Protein AF-A0A1M5MTB7-F1 (afdb_monomer_lite)

Foldseek 3Di:
DDDDDDDDPPPPDPPPVPPDDDPLQVVLVVVLVVVQVVVCVPPQDDPDPQKTFHGWDDDRQEIETEIERQPFALVRDPLVVVVVVCCVPPVVCQLVDPVCVVSLVSQHKYKYWYHYNVRHTRDIDIDRSVVSDDD

Structure (mmCIF, N/CA/C/O backbone):
data_AF-A0A1M5MTB7-F1
#
_entry.id   AF-A0A1M5MTB7-F1
#
loop_
_atom_site.group_PDB
_atom_site.id
_atom_site.type_symbol
_atom_site.label_atom_id
_atom_site.label_alt_id
_atom_site.label_comp_id
_atom_site.label_asym_id
_atom_site.label_entity_id
_atom_site.label_seq_id
_atom_site.pdbx_PDB_ins_code
_atom_site.Cartn_x
_atom_site.Cartn_y
_atom_site.Cartn_z
_atom_site.occupancy
_atom_site.B_iso_or_equiv
_atom_site.auth_seq_id
_atom_site.auth_comp_id
_atom_site.auth_asym_id
_atom_site.auth_atom_id
_atom_site.pdbx_PDB_model_num
ATOM 1 N N . MET A 1 1 ? 59.541 -55.187 -8.056 1.00 39.94 1 MET A N 1
ATOM 2 C CA . MET A 1 1 ? 59.247 -54.045 -8.950 1.00 39.94 1 MET A CA 1
ATOM 3 C C . MET A 1 1 ? 57.927 -53.427 -8.498 1.00 39.94 1 MET A C 1
ATOM 5 O O . MET A 1 1 ? 57.022 -54.176 -8.164 1.00 39.94 1 MET A O 1
ATOM 9 N N . LYS A 1 2 ? 57.898 -52.092 -8.381 1.00 35.75 2 LYS A N 1
ATOM 10 C CA . LYS A 1 2 ? 56.770 -51.201 -8.013 1.00 35.75 2 LYS A CA 1
ATOM 11 C C . LYS A 1 2 ? 55.483 -51.606 -8.772 1.00 35.75 2 LYS A C 1
ATOM 13 O O . LYS A 1 2 ? 55.603 -51.939 -9.940 1.00 35.75 2 LYS A O 1
ATOM 18 N N . GLY A 1 3 ? 54.260 -51.666 -8.239 1.00 38.19 3 GLY A N 1
ATOM 19 C CA . GLY A 1 3 ? 53.615 -50.871 -7.194 1.00 38.19 3 GLY A CA 1
ATOM 20 C C . GLY A 1 3 ? 52.987 -49.618 -7.812 1.00 38.19 3 GLY A C 1
ATOM 21 O O . GLY A 1 3 ? 53.727 -48.666 -8.003 1.00 38.19 3 GLY A O 1
ATOM 22 N N . TYR A 1 4 ? 51.682 -49.623 -8.130 1.00 38.47 4 TYR A N 1
ATOM 23 C CA . TYR A 1 4 ? 50.809 -48.433 -8.122 1.00 38.47 4 TYR A CA 1
ATOM 24 C C . TYR A 1 4 ? 49.331 -48.853 -8.227 1.00 38.47 4 TYR A C 1
ATOM 26 O O . TYR A 1 4 ? 48.888 -49.369 -9.249 1.00 38.47 4 TYR A O 1
ATOM 34 N N . VAL A 1 5 ? 48.575 -48.645 -7.147 1.00 45.72 5 VAL A N 1
ATOM 35 C CA . VAL A 1 5 ? 47.107 -48.690 -7.138 1.00 45.72 5 VAL A CA 1
ATOM 36 C C . VAL A 1 5 ? 46.641 -47.309 -7.592 1.00 45.72 5 VAL A C 1
ATOM 38 O O . VAL A 1 5 ? 46.950 -46.313 -6.939 1.00 45.72 5 VAL A O 1
ATOM 41 N N . ALA A 1 6 ? 45.952 -47.225 -8.729 1.00 47.12 6 ALA A N 1
ATOM 42 C CA . ALA A 1 6 ? 45.359 -45.978 -9.199 1.00 47.12 6 ALA A CA 1
ATOM 43 C C . ALA A 1 6 ? 44.078 -45.702 -8.396 1.00 47.12 6 ALA A C 1
ATOM 45 O O . ALA A 1 6 ? 43.014 -46.242 -8.691 1.00 47.12 6 ALA A O 1
ATOM 46 N N . GLY A 1 7 ? 44.201 -44.901 -7.338 1.00 44.12 7 GLY A N 1
ATOM 47 C CA . GLY A 1 7 ? 43.060 -44.361 -6.607 1.00 44.12 7 GLY A CA 1
ATOM 48 C C . GLY A 1 7 ? 42.329 -43.324 -7.457 1.00 44.12 7 GLY A C 1
ATO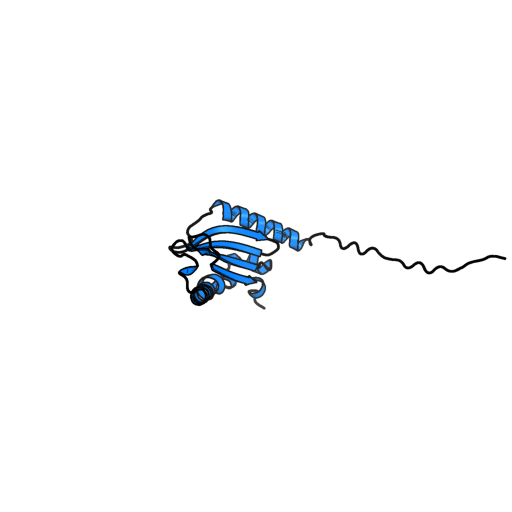M 49 O O . GLY A 1 7 ? 42.919 -42.327 -7.869 1.00 44.12 7 GLY A O 1
ATOM 50 N N . VAL A 1 8 ? 41.043 -43.556 -7.716 1.00 52.56 8 VAL A N 1
ATOM 51 C CA . VAL A 1 8 ? 40.138 -42.551 -8.281 1.00 52.56 8 VAL A CA 1
ATOM 52 C C . VAL A 1 8 ? 39.859 -41.526 -7.185 1.00 52.56 8 VAL A C 1
ATOM 54 O O . VAL A 1 8 ? 39.165 -41.817 -6.213 1.00 52.56 8 VAL A O 1
ATOM 57 N N . VAL A 1 9 ? 40.427 -40.330 -7.316 1.00 51.56 9 VAL A N 1
ATOM 58 C CA . VAL A 1 9 ? 40.072 -39.193 -6.464 1.00 51.56 9 VAL A CA 1
ATOM 59 C C . VAL A 1 9 ? 38.738 -38.650 -6.974 1.00 51.56 9 VAL A C 1
ATOM 61 O O . VAL A 1 9 ? 38.682 -37.998 -8.014 1.00 51.56 9 VAL A O 1
ATOM 64 N N . LEU A 1 10 ? 37.652 -38.944 -6.257 1.00 48.44 10 LEU A N 1
ATOM 65 C CA . LEU A 1 10 ? 36.381 -38.238 -6.412 1.00 48.44 10 LEU A CA 1
ATOM 66 C C . LEU A 1 10 ? 36.603 -36.786 -5.978 1.00 48.44 10 LEU A C 1
ATOM 68 O O . LEU A 1 10 ? 36.689 -36.488 -4.788 1.00 48.44 10 LEU A O 1
ATOM 72 N N . ALA A 1 11 ? 36.737 -35.884 -6.948 1.00 54.81 11 ALA A N 1
ATOM 73 C CA . ALA A 1 11 ? 36.740 -34.454 -6.690 1.00 54.81 11 ALA A CA 1
ATOM 74 C C . ALA A 1 11 ? 35.332 -34.039 -6.242 1.00 54.81 11 ALA A C 1
ATOM 76 O O . ALA A 1 11 ? 34.448 -33.795 -7.061 1.00 54.81 11 ALA A O 1
ATOM 77 N N . VAL A 1 12 ? 35.111 -33.983 -4.930 1.00 60.12 12 VAL A N 1
ATOM 78 C CA . VAL A 1 12 ? 33.936 -33.325 -4.359 1.00 60.12 12 VAL A CA 1
ATOM 79 C C . VAL A 1 12 ? 34.216 -31.829 -4.443 1.00 60.12 12 VAL A C 1
ATOM 81 O O . VAL A 1 12 ? 34.899 -31.270 -3.589 1.00 60.12 12 VAL A O 1
ATOM 84 N N . ALA A 1 13 ? 33.781 -31.184 -5.524 1.00 55.09 13 ALA A N 1
ATOM 85 C CA . ALA A 1 13 ? 33.793 -29.730 -5.582 1.00 55.09 13 ALA A CA 1
ATOM 86 C C . ALA A 1 13 ? 32.838 -29.225 -4.488 1.00 55.09 13 ALA A C 1
ATOM 88 O O . ALA A 1 13 ? 31.653 -29.573 -4.531 1.00 55.09 13 ALA A O 1
ATOM 89 N N . PRO A 1 14 ? 33.299 -28.453 -3.488 1.00 49.50 14 PRO A N 1
ATOM 90 C CA . PRO A 1 14 ? 32.376 -27.834 -2.559 1.00 49.50 14 PRO A CA 1
ATOM 91 C C . PRO A 1 14 ? 31.539 -26.839 -3.364 1.00 49.50 14 PRO A C 1
ATOM 93 O O . PRO A 1 14 ? 32.061 -25.848 -3.874 1.00 49.50 14 PRO A O 1
ATOM 96 N N . LEU A 1 15 ? 30.240 -27.116 -3.504 1.00 55.28 15 LEU A N 1
ATOM 97 C CA . LEU A 1 15 ? 29.254 -26.117 -3.902 1.00 55.28 15 LEU A CA 1
ATOM 98 C C . LEU A 1 15 ? 29.223 -25.062 -2.793 1.00 55.28 15 LEU A C 1
ATOM 100 O O . LEU A 1 15 ? 28.423 -25.116 -1.863 1.00 55.28 15 LEU A O 1
ATOM 104 N N . VAL A 1 16 ? 30.141 -24.105 -2.867 1.00 56.78 16 VAL A N 1
ATOM 105 C CA . VAL A 1 16 ? 30.013 -22.850 -2.141 1.00 56.78 16 VAL A CA 1
ATOM 106 C C . VAL A 1 16 ? 28.959 -22.061 -2.906 1.00 56.78 16 VAL A C 1
ATOM 108 O O . VAL A 1 16 ? 29.270 -21.294 -3.812 1.00 56.78 16 VAL A O 1
ATOM 111 N N . ALA A 1 17 ? 27.686 -22.314 -2.599 1.00 57.06 17 ALA A N 1
ATOM 112 C CA . ALA A 1 17 ? 26.615 -21.412 -2.982 1.00 57.06 17 ALA A CA 1
ATOM 113 C C . ALA A 1 17 ? 26.923 -20.079 -2.296 1.00 57.06 17 ALA A C 1
ATOM 115 O O . ALA A 1 17 ? 26.790 -19.960 -1.077 1.00 57.06 17 ALA A O 1
ATOM 116 N N . SER A 1 18 ? 27.434 -19.095 -3.038 1.00 56.66 18 SER A N 1
ATOM 117 C CA . SER A 1 18 ? 27.634 -17.771 -2.469 1.00 56.66 18 SER A CA 1
ATOM 118 C C . SER A 1 18 ? 26.261 -17.247 -2.070 1.00 56.66 18 SER A C 1
ATOM 120 O O . SER A 1 18 ? 25.442 -16.947 -2.935 1.00 56.66 18 SER A O 1
ATOM 122 N N . ALA A 1 19 ? 26.024 -17.108 -0.769 1.00 63.62 19 ALA A N 1
ATOM 123 C CA . ALA A 1 19 ? 24.890 -16.394 -0.183 1.00 63.62 19 ALA A CA 1
ATOM 124 C C . ALA A 1 19 ? 24.960 -14.871 -0.458 1.00 63.62 19 ALA A C 1
ATOM 126 O O . ALA A 1 19 ? 24.609 -14.055 0.388 1.00 63.62 19 ALA A O 1
ATOM 127 N N . GLY A 1 20 ? 25.501 -14.476 -1.612 1.00 65.06 20 GLY A N 1
ATOM 128 C CA . GLY A 1 20 ? 25.668 -13.094 -2.022 1.00 65.06 20 GLY A CA 1
ATOM 129 C C . GLY A 1 20 ? 24.452 -12.647 -2.811 1.00 65.06 20 GLY A C 1
ATOM 130 O O . GLY A 1 20 ? 24.152 -13.224 -3.852 1.00 65.06 20 GLY A O 1
ATOM 131 N N . GLN A 1 21 ? 23.782 -11.602 -2.328 1.00 69.88 21 GLN A N 1
ATOM 132 C CA . GLN A 1 21 ? 22.734 -10.916 -3.080 1.00 69.88 21 GLN A CA 1
ATOM 133 C C . GLN A 1 21 ? 23.281 -10.430 -4.427 1.00 69.88 21 GLN A C 1
ATOM 135 O O . GLN A 1 21 ? 24.398 -9.886 -4.508 1.00 69.88 21 GLN A O 1
ATOM 140 N N . THR A 1 22 ? 22.480 -10.591 -5.476 1.00 85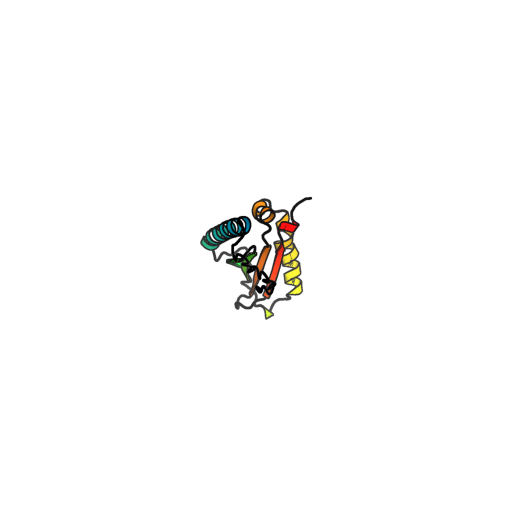.44 22 THR A N 1
ATOM 141 C CA . THR A 1 22 ? 22.792 -10.072 -6.809 1.00 85.44 22 THR A CA 1
ATOM 142 C C . THR A 1 22 ? 22.925 -8.540 -6.771 1.00 85.44 22 THR A C 1
ATOM 144 O O . THR A 1 22 ? 22.387 -7.889 -5.870 1.00 85.44 22 THR A O 1
ATOM 147 N N . PRO A 1 23 ? 23.659 -7.918 -7.714 1.00 85.19 23 PRO A N 1
ATOM 148 C CA . PRO A 1 23 ? 23.722 -6.458 -7.808 1.00 85.19 23 PRO A CA 1
ATOM 149 C C . PRO A 1 23 ? 22.335 -5.806 -7.887 1.00 85.19 23 PRO A C 1
ATOM 151 O O . PRO A 1 23 ? 22.096 -4.822 -7.195 1.00 85.19 23 PRO A O 1
ATOM 154 N N . PHE A 1 24 ? 21.419 -6.417 -8.643 1.00 85.56 24 PHE A N 1
ATOM 155 C CA . PHE A 1 24 ? 20.033 -5.972 -8.777 1.00 85.56 24 PHE A CA 1
ATOM 156 C C . PHE A 1 24 ? 19.266 -6.027 -7.449 1.00 85.56 24 PHE A C 1
ATOM 158 O O . PHE A 1 24 ? 18.657 -5.042 -7.051 1.00 85.56 24 PHE A O 1
ATOM 165 N N . GLU A 1 25 ? 19.343 -7.137 -6.705 1.00 86.69 25 GLU A N 1
ATOM 166 C CA . GLU A 1 25 ? 18.681 -7.255 -5.394 1.00 86.69 25 GLU A CA 1
ATOM 167 C C . GLU A 1 25 ? 19.192 -6.224 -4.380 1.00 86.69 25 GLU A C 1
ATOM 169 O O . GLU A 1 25 ? 18.434 -5.766 -3.527 1.00 86.69 25 GLU A O 1
ATOM 174 N N . ARG A 1 26 ? 20.474 -5.850 -4.460 1.00 86.38 26 ARG A N 1
ATOM 175 C CA . ARG A 1 26 ? 21.043 -4.792 -3.614 1.00 86.38 26 ARG A CA 1
ATOM 176 C C . ARG A 1 26 ? 20.516 -3.415 -3.991 1.00 86.38 26 ARG A C 1
ATOM 178 O O . ARG A 1 26 ? 20.139 -2.665 -3.098 1.00 86.38 26 ARG A O 1
ATOM 185 N N . GLU A 1 27 ? 20.479 -3.095 -5.280 1.00 86.25 27 GLU A N 1
ATOM 186 C CA . GLU A 1 27 ? 19.910 -1.838 -5.779 1.00 86.25 27 GLU A CA 1
ATOM 187 C C . GLU A 1 27 ? 18.436 -1.705 -5.382 1.00 86.25 27 GLU A C 1
ATOM 189 O O . GLU A 1 27 ? 18.047 -0.707 -4.776 1.00 86.25 27 GLU A O 1
ATOM 194 N N . LEU A 1 28 ? 17.656 -2.764 -5.606 1.00 89.88 28 LEU A N 1
ATOM 195 C CA . LEU A 1 28 ? 16.261 -2.854 -5.197 1.00 89.88 28 LEU A CA 1
ATOM 196 C C . LEU A 1 28 ? 16.089 -2.641 -3.690 1.00 89.88 28 LEU A C 1
ATOM 198 O O . LEU A 1 28 ? 15.272 -1.831 -3.261 1.00 89.88 28 LEU A O 1
ATOM 202 N N . SER A 1 29 ? 16.887 -3.342 -2.881 1.00 91.44 29 SER A N 1
ATOM 203 C CA . SER A 1 29 ? 16.828 -3.233 -1.425 1.00 91.44 29 SER A CA 1
ATOM 204 C C . SER A 1 29 ? 17.136 -1.817 -0.940 1.00 91.44 29 SER A C 1
ATOM 206 O O . SER A 1 29 ? 16.496 -1.363 0.008 1.00 91.44 29 SER A O 1
ATOM 208 N N . VAL A 1 30 ? 18.097 -1.119 -1.557 1.00 90.56 30 VAL A N 1
ATOM 209 C CA . VAL A 1 30 ? 18.425 0.273 -1.214 1.00 90.56 30 VAL A CA 1
ATOM 210 C C . VAL A 1 30 ? 17.275 1.200 -1.591 1.00 90.56 30 VAL A C 1
ATOM 212 O O . VAL A 1 30 ? 16.836 1.971 -0.739 1.00 90.56 30 VAL A O 1
ATOM 215 N N . ALA A 1 31 ? 16.755 1.083 -2.816 1.00 90.44 31 ALA A N 1
ATOM 216 C CA . ALA A 1 31 ? 15.654 1.910 -3.302 1.00 90.44 31 ALA A CA 1
ATOM 217 C C . ALA A 1 31 ? 14.407 1.769 -2.414 1.00 90.44 31 ALA A C 1
ATOM 219 O O . ALA A 1 31 ? 13.893 2.765 -1.910 1.00 90.44 31 ALA A O 1
ATOM 220 N N . LEU A 1 32 ? 13.976 0.535 -2.129 1.00 94.62 32 LEU A N 1
ATOM 221 C CA . LEU A 1 32 ? 12.807 0.288 -1.281 1.00 94.62 32 LEU A CA 1
ATOM 222 C C . LEU A 1 32 ? 13.015 0.770 0.156 1.00 94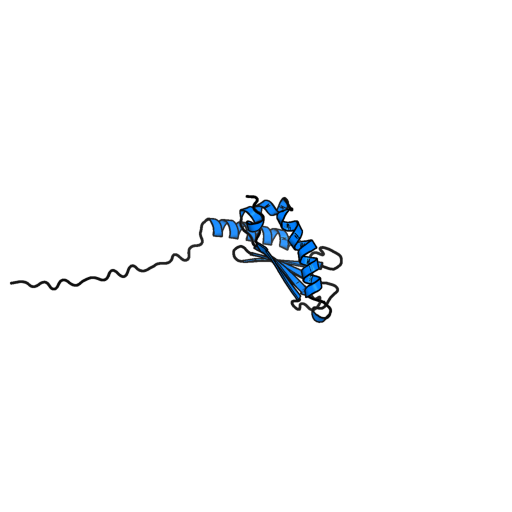.62 32 LEU A C 1
ATOM 224 O O . LEU A 1 32 ? 12.107 1.353 0.743 1.00 94.62 32 LEU A O 1
ATOM 228 N N . SER A 1 33 ? 14.208 0.570 0.724 1.00 94.88 33 SER A N 1
ATOM 229 C CA . SER A 1 33 ? 14.500 1.036 2.086 1.00 94.88 33 SER A CA 1
ATOM 230 C C . SER A 1 33 ? 14.442 2.560 2.186 1.00 94.88 33 SER A C 1
ATOM 232 O O . SER A 1 33 ? 13.911 3.086 3.161 1.00 94.88 33 SER A O 1
ATOM 234 N N . GLN A 1 34 ? 14.954 3.273 1.179 1.00 94.12 34 GLN A N 1
ATOM 235 C CA . GLN A 1 34 ? 14.877 4.733 1.121 1.00 94.12 34 GLN A CA 1
ATOM 236 C C . GLN A 1 34 ? 13.428 5.208 1.000 1.00 94.12 34 GLN A C 1
ATOM 238 O O . GLN A 1 34 ? 13.001 6.029 1.809 1.00 94.12 34 GLN A O 1
ATOM 243 N N . SER A 1 35 ? 12.643 4.625 0.087 1.00 93.44 35 SER A N 1
ATOM 244 C CA . SER A 1 35 ? 11.222 4.964 -0.059 1.00 93.44 35 SER A CA 1
ATOM 245 C C . SER A 1 35 ? 10.432 4.718 1.228 1.00 93.44 35 SER A C 1
ATOM 247 O O . SER A 1 35 ? 9.627 5.552 1.628 1.00 93.44 35 SER A O 1
ATOM 249 N N . VAL A 1 36 ? 10.695 3.611 1.928 1.00 96.62 36 VAL A N 1
ATOM 250 C CA . VAL A 1 36 ? 10.060 3.308 3.218 1.00 96.62 36 VAL A CA 1
ATOM 251 C C . VAL A 1 36 ? 10.405 4.347 4.288 1.00 96.62 36 VAL A C 1
ATOM 253 O O . VAL A 1 36 ? 9.523 4.749 5.046 1.00 96.62 36 VAL A O 1
ATOM 256 N N . VAL A 1 37 ? 11.661 4.797 4.369 1.00 97.50 37 VAL A N 1
ATOM 257 C CA . VAL A 1 37 ? 12.072 5.844 5.323 1.00 97.50 37 VAL A CA 1
ATOM 258 C C . VAL A 1 37 ? 11.377 7.168 5.013 1.00 97.50 37 VAL A C 1
ATOM 260 O O . VAL A 1 37 ? 10.847 7.803 5.923 1.00 97.50 37 VAL A O 1
ATOM 263 N N . GLU A 1 38 ? 11.354 7.568 3.743 1.00 95.81 38 GLU A N 1
ATOM 264 C CA . GLU A 1 38 ? 10.722 8.814 3.303 1.00 95.81 38 GLU A CA 1
ATOM 265 C C . GLU A 1 38 ? 9.217 8.817 3.575 1.00 95.81 38 GLU A C 1
ATOM 267 O O . GLU A 1 38 ? 8.693 9.784 4.122 1.00 95.81 38 GLU A O 1
ATOM 272 N N . MET A 1 39 ? 8.527 7.720 3.256 1.00 95.69 39 MET A N 1
ATOM 273 C CA . MET A 1 39 ? 7.087 7.608 3.476 1.00 95.69 39 MET A CA 1
ATOM 274 C C . MET A 1 39 ? 6.739 7.606 4.961 1.00 95.69 39 MET A C 1
ATOM 276 O O . MET A 1 39 ? 5.888 8.383 5.386 1.00 95.69 39 MET A O 1
ATOM 280 N N . ASN A 1 40 ? 7.426 6.793 5.771 1.00 98.38 40 ASN A N 1
ATOM 281 C CA . ASN A 1 40 ? 7.148 6.707 7.207 1.00 98.38 40 ASN A CA 1
ATOM 282 C C . ASN A 1 40 ? 7.420 8.012 7.966 1.00 98.38 40 ASN A C 1
ATOM 284 O O . ASN A 1 40 ? 6.890 8.179 9.060 1.00 98.38 40 ASN A O 1
ATOM 288 N N . ALA A 1 41 ? 8.201 8.949 7.416 1.00 97.88 41 ALA A N 1
ATOM 289 C CA . ALA A 1 41 ? 8.440 10.244 8.056 1.00 97.88 41 ALA A CA 1
ATOM 290 C C . ALA A 1 41 ? 7.151 11.066 8.263 1.00 97.88 41 ALA A C 1
ATOM 292 O O . ALA A 1 41 ? 7.121 11.934 9.135 1.00 97.88 41 ALA A O 1
ATOM 293 N N . GLY A 1 42 ? 6.104 10.798 7.473 1.00 95.69 42 GLY A N 1
ATOM 294 C CA . GLY A 1 42 ? 4.790 11.433 7.585 1.00 95.69 42 GLY A CA 1
ATOM 295 C C . GLY A 1 42 ? 3.692 10.551 8.184 1.00 95.69 42 GLY A C 1
ATOM 296 O O . GLY A 1 42 ? 2.542 10.978 8.182 1.00 95.69 42 GLY A O 1
ATOM 297 N N . LEU A 1 43 ? 4.011 9.339 8.655 1.00 97.88 43 LEU A N 1
ATOM 298 C CA . LEU A 1 43 ? 3.026 8.371 9.150 1.00 97.88 43 LEU A CA 1
ATOM 299 C C . LEU A 1 43 ? 2.947 8.346 10.690 1.00 97.88 43 LEU A C 1
ATOM 301 O O . LEU A 1 43 ? 3.948 8.627 11.357 1.00 97.88 43 LEU A O 1
ATOM 305 N N . PRO A 1 44 ? 1.784 7.996 11.277 1.00 98.31 44 PRO A N 1
ATOM 306 C CA . PRO A 1 44 ? 0.541 7.601 10.603 1.00 98.31 44 PRO A CA 1
ATOM 307 C C . PRO A 1 44 ? -0.182 8.785 9.940 1.00 98.31 44 PRO A C 1
ATOM 309 O O . PRO A 1 44 ? -0.121 9.908 10.440 1.00 98.31 44 PRO A O 1
ATOM 312 N N . MET A 1 45 ? -0.883 8.530 8.831 1.00 98.19 45 MET A N 1
ATOM 313 C CA . MET A 1 45 ? -1.682 9.542 8.127 1.00 98.19 45 MET A CA 1
ATOM 314 C C . MET A 1 45 ? -3.042 8.993 7.694 1.00 98.19 45 MET A C 1
ATOM 316 O O . MET A 1 45 ? -3.126 7.870 7.199 1.00 98.19 45 MET A O 1
ATOM 320 N N . GLU A 1 46 ? -4.095 9.794 7.843 1.00 98.06 46 GLU A N 1
ATOM 321 C CA . GLU A 1 46 ? -5.409 9.487 7.266 1.00 98.06 46 GLU A CA 1
ATOM 322 C C . GLU A 1 46 ? -5.324 9.635 5.739 1.00 98.06 46 GLU A C 1
ATOM 324 O O . GLU A 1 46 ? -4.887 10.677 5.238 1.00 98.06 46 GLU A O 1
ATOM 329 N N . LEU A 1 47 ? -5.688 8.584 5.003 1.00 96.75 47 LEU A N 1
ATOM 330 C CA . LEU A 1 47 ? -5.779 8.612 3.541 1.00 96.75 47 LEU A CA 1
ATOM 331 C C . LEU A 1 47 ? -7.149 9.130 3.092 1.00 96.75 47 LEU A C 1
ATOM 333 O O . LEU A 1 47 ? -7.241 9.878 2.119 1.00 96.75 47 LEU A O 1
ATOM 337 N N . ASP A 1 48 ? -8.188 8.741 3.827 1.00 96.44 48 ASP A N 1
ATOM 338 C CA . ASP A 1 48 ? -9.585 9.114 3.627 1.00 96.44 48 ASP A CA 1
ATOM 339 C C . ASP A 1 48 ? -10.359 9.016 4.960 1.00 96.44 48 ASP A C 1
ATOM 341 O O . ASP A 1 48 ? -9.753 8.940 6.027 1.00 96.44 48 ASP A O 1
ATOM 345 N N . GLU A 1 49 ? -11.694 9.085 4.919 1.00 97.19 49 GLU A N 1
ATOM 346 C CA . GLU A 1 49 ? -12.552 9.050 6.117 1.00 97.19 49 GLU A CA 1
ATOM 347 C C . GLU A 1 49 ? -12.561 7.687 6.836 1.00 97.19 49 GLU A C 1
ATOM 349 O O . GLU A 1 49 ? -12.935 7.615 8.008 1.00 97.19 49 GLU A O 1
ATOM 354 N N . GLU A 1 50 ? -12.158 6.615 6.152 1.00 96.44 50 GLU A N 1
ATOM 355 C CA . GLU A 1 50 ? -12.270 5.233 6.622 1.00 96.44 50 GLU A CA 1
ATOM 356 C C . GLU A 1 50 ? -10.908 4.558 6.827 1.00 96.44 50 GLU A C 1
ATOM 358 O O . GLU A 1 50 ? -10.817 3.573 7.564 1.00 96.44 50 GLU A O 1
ATOM 363 N N . THR A 1 51 ? -9.845 5.080 6.212 1.00 98.19 51 THR A N 1
ATOM 364 C CA . THR A 1 51 ? -8.538 4.426 6.126 1.00 98.19 51 THR A CA 1
ATOM 365 C C . THR A 1 51 ? -7.410 5.319 6.625 1.00 98.19 51 THR A C 1
ATOM 367 O O . THR A 1 51 ? -7.124 6.374 6.055 1.00 98.19 51 THR A O 1
ATOM 370 N N . ARG A 1 52 ? -6.652 4.806 7.596 1.00 98.69 52 ARG A N 1
ATOM 371 C CA . ARG A 1 52 ? -5.363 5.362 8.014 1.00 98.69 52 ARG A CA 1
ATOM 372 C C . ARG A 1 52 ? -4.225 4.478 7.535 1.00 98.69 52 ARG A C 1
ATOM 374 O O . ARG A 1 52 ? -4.222 3.282 7.809 1.00 98.69 52 ARG A O 1
ATOM 381 N N . LEU A 1 53 ? -3.219 5.060 6.893 1.00 98.81 53 LEU A N 1
ATOM 382 C CA . LEU A 1 53 ? -1.949 4.385 6.651 1.00 98.81 53 LEU A CA 1
ATOM 383 C C . LEU A 1 53 ? -1.083 4.516 7.907 1.00 98.81 53 LEU A C 1
ATOM 385 O O . LEU A 1 53 ? -0.671 5.617 8.273 1.00 98.81 53 LEU A O 1
ATOM 389 N N . ASP A 1 54 ? -0.807 3.399 8.576 1.00 98.75 54 ASP A N 1
ATOM 390 C CA . ASP A 1 54 ? -0.054 3.391 9.832 1.00 98.75 54 ASP A CA 1
ATOM 391 C C . ASP A 1 54 ? 1.450 3.332 9.602 1.00 98.75 54 ASP A C 1
ATOM 393 O O . ASP A 1 54 ? 2.226 3.992 10.289 1.00 98.75 54 ASP A O 1
ATOM 397 N N . SER A 1 55 ? 1.869 2.495 8.654 1.00 98.62 55 SER A N 1
ATOM 398 C CA . SER A 1 55 ? 3.277 2.316 8.316 1.00 98.62 55 SER A CA 1
ATOM 399 C C . SER A 1 55 ? 3.444 1.675 6.950 1.00 98.62 55 SER A C 1
ATOM 401 O O . SER A 1 55 ? 2.590 0.920 6.479 1.00 98.62 55 SER A O 1
ATOM 403 N N . VAL A 1 56 ? 4.607 1.906 6.356 1.00 98.50 56 VAL A N 1
ATOM 404 C CA . VAL A 1 56 ? 5.081 1.140 5.206 1.00 98.50 56 VAL A CA 1
ATOM 405 C C . VAL A 1 56 ? 6.294 0.330 5.630 1.00 98.50 56 VAL A C 1
ATOM 407 O O . VAL A 1 56 ? 7.154 0.818 6.362 1.00 98.50 56 VAL A O 1
ATOM 410 N N . THR A 1 57 ? 6.390 -0.915 5.187 1.00 98.00 57 THR A N 1
ATOM 411 C CA . THR A 1 57 ? 7.565 -1.759 5.411 1.00 98.00 57 THR A CA 1
ATOM 412 C C . THR A 1 57 ? 8.031 -2.381 4.103 1.00 98.00 57 THR A C 1
ATOM 414 O O . THR A 1 57 ? 7.316 -2.392 3.104 1.00 98.00 57 THR A O 1
ATOM 417 N N . THR A 1 58 ? 9.265 -2.879 4.080 1.00 97.06 58 THR A N 1
ATOM 418 C CA . THR A 1 58 ? 9.790 -3.597 2.918 1.00 97.06 58 THR A CA 1
ATOM 419 C C . THR A 1 58 ? 10.546 -4.845 3.336 1.00 97.06 58 THR A C 1
ATOM 421 O O . THR A 1 58 ? 11.211 -4.880 4.373 1.00 97.06 58 THR A O 1
ATOM 424 N N . VAL A 1 59 ? 10.430 -5.884 2.513 1.00 92.06 59 VAL A N 1
ATOM 425 C CA . VAL A 1 59 ? 11.207 -7.115 2.616 1.00 92.06 59 VAL A CA 1
ATOM 426 C C . VAL A 1 59 ? 11.416 -7.680 1.215 1.00 92.06 59 VAL A C 1
ATOM 428 O O . VAL A 1 59 ? 10.459 -7.894 0.480 1.00 92.06 59 VAL A O 1
ATOM 431 N N . ARG A 1 60 ? 12.670 -7.945 0.831 1.00 91.25 60 ARG A N 1
ATOM 432 C CA . ARG A 1 60 ? 13.026 -8.377 -0.536 1.00 91.25 60 ARG A CA 1
ATOM 433 C C . ARG A 1 60 ? 12.515 -7.378 -1.587 1.00 91.25 60 ARG A C 1
ATOM 435 O O . ARG A 1 60 ? 13.003 -6.258 -1.613 1.00 91.25 60 ARG A O 1
ATOM 442 N N . ASN A 1 61 ? 11.579 -7.788 -2.440 1.00 94.44 61 ASN A N 1
ATOM 443 C CA . ASN A 1 61 ? 10.920 -6.971 -3.457 1.00 94.44 61 ASN A CA 1
ATOM 444 C C . ASN A 1 61 ? 9.502 -6.537 -3.041 1.00 94.44 61 ASN A C 1
ATOM 446 O O . ASN A 1 61 ? 8.769 -6.023 -3.879 1.00 94.44 61 ASN A O 1
ATOM 450 N N . LEU A 1 62 ? 9.103 -6.766 -1.785 1.00 97.00 62 LEU A N 1
ATOM 451 C CA . LEU A 1 62 ? 7.792 -6.377 -1.276 1.00 97.00 62 LEU A CA 1
ATOM 452 C C . LEU A 1 62 ? 7.824 -4.958 -0.722 1.00 97.00 62 LEU A C 1
ATOM 454 O O . LEU A 1 62 ? 8.742 -4.590 0.019 1.00 97.00 62 LEU A O 1
ATOM 458 N N . MET A 1 63 ? 6.766 -4.210 -1.001 1.00 97.69 63 MET A N 1
ATOM 459 C CA . MET A 1 63 ? 6.441 -2.960 -0.327 1.00 97.69 63 MET A CA 1
ATOM 460 C C . MET A 1 63 ? 5.067 -3.108 0.319 1.00 97.69 63 MET A C 1
ATOM 462 O O . MET A 1 63 ? 4.063 -3.227 -0.378 1.00 97.69 63 MET A O 1
ATOM 466 N N . VAL A 1 64 ? 5.036 -3.171 1.649 1.00 98.56 64 VAL A N 1
ATOM 467 C CA . VAL A 1 64 ? 3.843 -3.510 2.431 1.00 98.56 64 VAL A CA 1
ATOM 468 C C . VAL A 1 64 ? 3.284 -2.257 3.087 1.00 98.56 64 VAL A C 1
ATOM 470 O O . VAL A 1 64 ? 3.948 -1.638 3.915 1.00 98.56 64 VAL A O 1
ATOM 473 N N . TYR A 1 65 ? 2.054 -1.911 2.738 1.00 98.56 65 TYR A N 1
ATOM 474 C CA . TYR A 1 65 ? 1.275 -0.815 3.295 1.00 98.56 65 TYR A CA 1
ATOM 475 C C . TYR A 1 65 ? 0.388 -1.388 4.398 1.00 98.56 65 TYR A C 1
ATOM 477 O O . TYR A 1 65 ? -0.503 -2.186 4.114 1.00 98.56 65 TYR A O 1
ATOM 485 N N . ASN A 1 66 ? 0.651 -1.024 5.652 1.00 98.75 66 ASN A N 1
ATOM 486 C CA . ASN A 1 66 ? -0.150 -1.457 6.794 1.00 98.75 66 ASN A CA 1
ATOM 487 C C . ASN A 1 66 ? -1.169 -0.367 7.111 1.00 98.75 66 ASN A C 1
ATOM 489 O O . ASN A 1 66 ? -0.787 0.727 7.531 1.00 98.75 66 ASN A O 1
ATOM 493 N N . ASN A 1 67 ? -2.442 -0.674 6.891 1.00 98.75 67 ASN A N 1
ATOM 494 C CA . ASN A 1 67 ? -3.551 0.256 7.025 1.00 98.75 67 ASN A CA 1
ATOM 495 C C . ASN A 1 67 ? -4.494 -0.182 8.148 1.00 98.75 67 ASN A C 1
ATOM 497 O O . ASN A 1 67 ? -4.724 -1.378 8.334 1.00 98.75 67 ASN A O 1
ATOM 501 N N . THR A 1 68 ? -5.102 0.786 8.826 1.00 98.75 68 THR A N 1
ATOM 502 C CA . THR A 1 68 ? -6.209 0.576 9.762 1.00 98.75 68 THR A CA 1
ATOM 503 C C . THR A 1 68 ? -7.501 1.115 9.154 1.00 98.75 68 THR A C 1
ATOM 505 O O . THR A 1 68 ? -7.550 2.270 8.731 1.00 98.75 68 THR A O 1
ATOM 508 N N . LEU A 1 69 ? -8.556 0.301 9.168 1.00 98.56 69 LEU A N 1
ATOM 509 C CA . LEU A 1 69 ? -9.935 0.725 8.938 1.00 98.56 69 LEU A CA 1
ATOM 510 C C . LEU A 1 69 ? -10.464 1.357 10.231 1.00 98.56 69 LEU A C 1
ATOM 512 O O . LEU A 1 69 ? -10.838 0.655 11.171 1.00 98.56 69 LEU A O 1
ATOM 516 N N . VAL A 1 70 ? -10.438 2.687 10.322 1.00 98.12 70 VAL A N 1
ATOM 517 C CA . VAL A 1 70 ? -10.559 3.404 11.607 1.00 98.12 70 VAL A CA 1
ATOM 518 C C . VAL A 1 70 ? -11.948 3.308 12.242 1.00 98.12 70 VAL A C 1
ATOM 520 O O . VAL A 1 70 ? -12.070 3.434 13.463 1.00 98.12 70 VAL A O 1
ATOM 523 N N . ASN A 1 71 ? -12.977 3.016 11.444 1.00 97.81 71 ASN A N 1
ATOM 524 C CA . ASN A 1 71 ? -14.364 2.942 11.905 1.00 97.81 71 ASN A CA 1
ATOM 525 C C . ASN A 1 71 ? -14.884 1.505 12.103 1.00 97.81 71 ASN A C 1
ATOM 527 O O . ASN A 1 71 ? -15.893 1.318 12.791 1.00 97.81 71 ASN A O 1
ATOM 531 N N . TYR A 1 72 ? -14.173 0.477 11.621 1.00 97.12 72 TYR A N 1
ATOM 532 C CA . TYR A 1 72 ? -14.660 -0.911 11.590 1.00 97.12 72 TYR A CA 1
ATOM 533 C C . TYR A 1 72 ? -13.743 -1.882 12.337 1.00 97.12 72 TYR A C 1
ATOM 535 O O . TYR A 1 72 ? -12.526 -1.842 12.183 1.00 97.12 72 TYR A O 1
ATOM 543 N N . SER A 1 73 ? -14.325 -2.777 13.131 1.00 97.19 73 SER A N 1
ATOM 544 C CA . SER A 1 73 ? -13.661 -3.986 13.632 1.00 97.19 73 SER A CA 1
ATOM 545 C C . SER A 1 73 ? -13.710 -5.103 12.590 1.00 97.19 73 SER A C 1
ATOM 547 O O . SER A 1 73 ? -14.564 -5.102 11.702 1.00 97.19 73 SER A O 1
ATOM 549 N N . ALA A 1 74 ? -12.792 -6.067 12.685 1.00 94.50 74 ALA A N 1
ATOM 550 C CA . ALA A 1 74 ? -12.683 -7.133 11.685 1.00 94.50 74 ALA A CA 1
ATOM 551 C C . ALA A 1 74 ? -13.942 -8.017 11.591 1.00 94.50 74 ALA A C 1
ATOM 553 O O . ALA A 1 74 ? -14.271 -8.506 10.514 1.00 94.50 74 ALA A O 1
ATOM 554 N N . ASP A 1 75 ? -14.662 -8.199 12.698 1.00 95.62 75 ASP A N 1
ATOM 555 C CA . ASP A 1 75 ? -15.903 -8.976 12.775 1.00 95.62 75 ASP A CA 1
ATOM 556 C C . ASP A 1 75 ? -17.153 -8.213 12.296 1.00 95.62 75 ASP A C 1
ATOM 558 O O . ASP A 1 75 ? -18.211 -8.819 12.125 1.00 95.62 75 ASP A O 1
ATOM 562 N N . GLU A 1 76 ? -17.039 -6.905 12.045 1.00 95.44 76 GLU A N 1
ATOM 563 C CA . GLU A 1 76 ? -18.117 -6.057 11.515 1.00 95.44 76 GLU A CA 1
ATOM 564 C C . GLU A 1 76 ? -18.153 -6.041 9.973 1.00 95.44 76 GLU A C 1
ATOM 566 O O . GLU A 1 76 ? -19.094 -5.506 9.383 1.00 95.44 76 GLU A O 1
ATOM 571 N N . LEU A 1 77 ? -17.136 -6.606 9.314 1.00 95.38 77 LEU A N 1
ATOM 572 C CA . LEU A 1 77 ? -16.911 -6.478 7.875 1.00 95.38 77 LEU A CA 1
ATOM 573 C C . LEU A 1 77 ? -17.312 -7.736 7.096 1.00 95.38 77 LEU A C 1
ATOM 575 O O . LEU A 1 77 ? -17.012 -8.865 7.477 1.00 95.38 77 LEU A O 1
ATOM 579 N N . ASP A 1 78 ? -17.934 -7.516 5.939 1.00 97.44 78 ASP A N 1
ATOM 580 C CA . ASP A 1 78 ? -18.046 -8.520 4.881 1.00 97.44 78 ASP A CA 1
ATOM 581 C C . ASP A 1 78 ? -16.750 -8.479 4.058 1.00 97.44 78 ASP A C 1
ATOM 583 O O . ASP A 1 78 ? -16.548 -7.572 3.245 1.00 97.44 78 ASP A O 1
ATOM 587 N N . VAL A 1 79 ? -15.842 -9.416 4.342 1.00 96.94 79 VAL A N 1
ATOM 588 C CA . VAL A 1 79 ? -14.489 -9.434 3.766 1.00 96.94 79 VAL A CA 1
ATOM 589 C C . VAL A 1 79 ? -14.530 -9.578 2.246 1.00 96.94 79 VAL A C 1
ATOM 591 O O . VAL A 1 79 ? -13.792 -8.869 1.571 1.00 96.94 79 VAL A O 1
ATOM 594 N N . ASP A 1 80 ? -15.433 -10.394 1.700 1.00 97.81 80 ASP A N 1
ATOM 595 C CA . ASP A 1 80 ? -15.532 -10.604 0.251 1.00 97.81 80 ASP A CA 1
ATOM 596 C C . ASP A 1 80 ? -15.896 -9.289 -0.461 1.00 97.81 80 ASP A C 1
ATOM 598 O O . ASP A 1 80 ? -15.262 -8.894 -1.440 1.00 97.81 80 ASP A O 1
ATOM 602 N N . ARG A 1 81 ? -16.869 -8.542 0.082 1.00 97.62 81 ARG A N 1
ATOM 603 C CA . ARG A 1 81 ? -17.248 -7.225 -0.463 1.00 97.62 81 ARG A CA 1
ATOM 604 C C . ARG A 1 81 ? -16.148 -6.183 -0.316 1.00 97.62 81 ARG A C 1
ATOM 606 O O . ARG A 1 81 ? -15.991 -5.330 -1.190 1.00 97.62 81 ARG A O 1
ATOM 613 N N . LEU A 1 82 ? -15.422 -6.216 0.798 1.00 97.31 82 LEU A N 1
ATOM 614 C CA . LEU A 1 82 ? -14.292 -5.322 1.012 1.00 97.31 82 LEU A CA 1
ATOM 615 C C . LEU A 1 82 ? -13.183 -5.605 -0.007 1.00 97.31 82 LEU A C 1
ATOM 617 O O . LEU A 1 82 ? -12.672 -4.669 -0.615 1.00 97.31 82 LEU A O 1
ATOM 621 N N . GLU A 1 83 ? -12.834 -6.871 -0.232 1.00 98.38 83 GLU A N 1
ATOM 622 C CA . GLU A 1 83 ? -11.821 -7.262 -1.213 1.00 98.38 83 GLU A CA 1
ATOM 623 C C . GLU A 1 83 ? -12.207 -6.846 -2.635 1.00 98.38 83 GLU A C 1
ATOM 625 O O . GLU A 1 83 ? -11.364 -6.309 -3.353 1.00 98.38 83 GLU A O 1
ATOM 630 N N . GLU A 1 84 ? -13.476 -7.002 -3.030 1.00 98.31 84 GLU A N 1
ATOM 631 C CA . GLU A 1 84 ? -13.980 -6.507 -4.319 1.00 98.31 84 GLU A CA 1
ATOM 632 C C . GLU A 1 84 ? -13.784 -4.987 -4.461 1.00 98.31 84 GLU A C 1
ATOM 634 O O . GLU A 1 84 ? -13.245 -4.515 -5.468 1.00 98.31 84 GLU A O 1
ATOM 639 N N . ALA A 1 85 ? -14.152 -4.217 -3.432 1.00 97.31 85 ALA A N 1
ATOM 640 C CA . ALA A 1 85 ? -13.993 -2.765 -3.434 1.00 97.31 85 ALA A CA 1
ATOM 641 C C . ALA A 1 85 ? -12.514 -2.338 -3.472 1.00 97.31 85 ALA A C 1
ATOM 643 O O . ALA A 1 85 ? -12.146 -1.435 -4.228 1.00 97.31 85 ALA A O 1
ATOM 644 N N . LEU A 1 86 ? -11.644 -2.989 -2.694 1.00 98.06 86 LEU A N 1
ATOM 645 C CA . LEU A 1 86 ? -10.201 -2.724 -2.681 1.00 98.06 86 LEU A CA 1
ATOM 646 C C . LEU A 1 86 ? -9.543 -3.107 -4.013 1.00 98.06 86 LEU A C 1
ATOM 648 O O . LEU A 1 86 ? -8.662 -2.393 -4.500 1.00 98.06 86 LEU A O 1
ATOM 652 N N . ALA A 1 87 ? -9.982 -4.199 -4.642 1.00 98.19 87 ALA A N 1
ATOM 653 C CA . ALA A 1 87 ? -9.491 -4.603 -5.951 1.00 98.19 87 ALA A CA 1
ATOM 654 C C . ALA A 1 87 ? -9.786 -3.532 -7.013 1.00 98.19 87 ALA A C 1
ATOM 656 O O . ALA A 1 87 ? -8.911 -3.209 -7.819 1.00 98.19 87 ALA A O 1
ATOM 657 N N . GLU A 1 88 ? -10.982 -2.940 -6.994 1.00 97.62 88 GLU A N 1
ATOM 658 C CA . GLU A 1 88 ? -11.364 -1.875 -7.926 1.00 97.62 88 GLU A CA 1
ATOM 659 C C . GLU A 1 88 ? -10.657 -0.546 -7.626 1.00 97.62 88 GLU A C 1
ATOM 661 O O . GLU A 1 88 ? -10.142 0.100 -8.540 1.00 97.62 88 GLU A O 1
A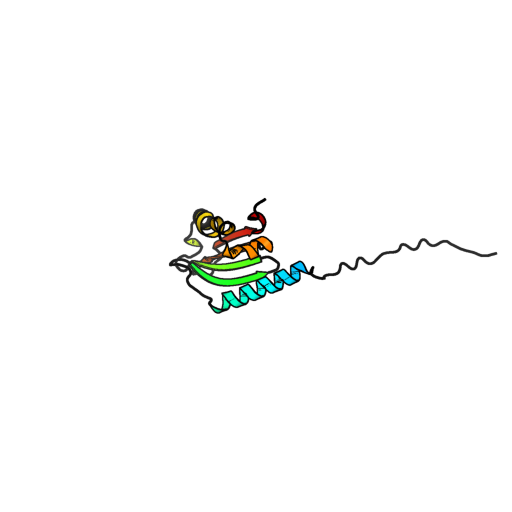TOM 666 N N . THR A 1 89 ? -10.618 -0.134 -6.358 1.00 96.19 89 THR A N 1
ATOM 667 C CA . THR A 1 89 ? -10.231 1.234 -5.971 1.00 96.19 89 THR A CA 1
ATOM 668 C C . THR A 1 89 ? -8.750 1.393 -5.648 1.00 96.19 89 THR A C 1
ATOM 670 O O . THR A 1 89 ? -8.178 2.449 -5.919 1.00 96.19 89 THR A O 1
ATOM 673 N N . VAL A 1 90 ? -8.108 0.352 -5.116 1.00 97.19 90 VAL A N 1
ATOM 674 C CA . VAL A 1 90 ? -6.698 0.382 -4.701 1.00 97.19 90 VAL A CA 1
ATOM 675 C C . VAL A 1 90 ? -5.824 -0.335 -5.718 1.00 97.19 90 VAL A C 1
ATOM 677 O O . VAL A 1 90 ? -4.847 0.240 -6.192 1.00 97.19 90 VAL A O 1
ATOM 680 N N . ILE A 1 91 ? -6.175 -1.569 -6.096 1.00 98.12 91 ILE A N 1
ATOM 681 C CA . ILE A 1 91 ? -5.328 -2.407 -6.959 1.00 98.12 91 ILE A CA 1
ATOM 682 C C . ILE A 1 91 ? -5.469 -2.047 -8.443 1.00 98.12 91 ILE A C 1
ATOM 684 O O . ILE A 1 91 ? -4.469 -1.942 -9.159 1.00 98.12 91 ILE A O 1
ATOM 688 N N . GLY A 1 92 ? -6.698 -1.840 -8.920 1.00 97.31 92 GLY A N 1
ATOM 689 C CA . GLY A 1 92 ? -7.007 -1.548 -10.322 1.00 97.31 92 GLY A CA 1
ATOM 690 C C . GLY A 1 92 ? -6.214 -0.370 -10.908 1.00 97.31 92 GLY A C 1
ATOM 691 O O . GLY A 1 92 ? -5.621 -0.517 -11.983 1.00 97.31 92 GLY A O 1
ATOM 692 N N . PRO A 1 93 ? -6.121 0.782 -10.216 1.00 96.75 93 PRO A N 1
ATOM 693 C CA . PRO A 1 93 ? -5.429 1.954 -10.741 1.00 96.75 93 PRO A CA 1
ATOM 694 C C . PRO A 1 93 ? -3.898 1.836 -10.793 1.00 96.75 93 PRO A C 1
ATOM 696 O O . PRO A 1 93 ? -3.272 2.625 -11.508 1.00 96.75 93 PRO A O 1
ATOM 699 N N . LEU A 1 94 ? -3.273 0.871 -10.098 1.00 97.12 94 LEU A N 1
ATOM 700 C CA . LEU A 1 94 ? -1.811 0.825 -9.910 1.00 97.12 94 LEU A CA 1
ATOM 701 C C . LEU A 1 94 ? -1.030 0.818 -11.228 1.00 97.12 94 LEU A C 1
ATOM 703 O O . LEU A 1 94 ? -0.102 1.606 -11.392 1.00 97.12 94 LEU A O 1
ATOM 707 N N . CYS A 1 95 ? -1.437 0.005 -12.208 1.00 96.38 95 CYS A N 1
ATOM 708 C CA . CYS A 1 95 ? -0.745 -0.058 -13.503 1.00 96.38 95 CYS A CA 1
ATOM 709 C C . CYS A 1 95 ? -0.888 1.221 -14.347 1.00 96.38 95 CYS A C 1
ATOM 711 O O . CYS A 1 95 ? -0.134 1.420 -15.298 1.00 96.38 95 CYS A O 1
ATOM 713 N N . SER A 1 96 ? -1.877 2.065 -14.045 1.00 95.81 96 SER A N 1
ATOM 714 C CA . SER A 1 96 ? -2.118 3.323 -14.761 1.00 95.81 96 SER A CA 1
ATOM 715 C C . SER A 1 96 ? -1.449 4.532 -14.099 1.00 95.81 96 SER A C 1
ATOM 717 O O . SER A 1 96 ? -1.367 5.601 -14.707 1.00 95.81 96 SER A O 1
ATOM 719 N N . ASN A 1 97 ? -0.937 4.370 -12.876 1.00 95.44 97 ASN A N 1
ATOM 720 C CA . ASN A 1 97 ? -0.294 5.436 -12.127 1.00 95.44 97 ASN A CA 1
ATOM 721 C C . ASN A 1 97 ? 1.166 5.612 -12.573 1.00 95.44 97 ASN A C 1
ATOM 723 O O . ASN A 1 97 ? 2.047 4.845 -12.191 1.00 95.44 97 ASN A O 1
ATOM 727 N N . ALA A 1 98 ? 1.437 6.672 -13.340 1.00 93.31 98 ALA A N 1
ATOM 728 C CA . ALA A 1 98 ? 2.780 6.981 -13.837 1.00 93.31 98 ALA A CA 1
ATOM 729 C C . ALA A 1 98 ? 3.813 7.224 -12.718 1.00 93.31 98 ALA A C 1
ATOM 731 O O . ALA A 1 98 ? 5.008 7.023 -12.935 1.00 93.31 98 ALA A O 1
ATOM 732 N N . GLY A 1 99 ? 3.369 7.617 -11.518 1.00 91.56 99 GLY A N 1
ATOM 733 C CA . GLY A 1 99 ? 4.231 7.751 -10.341 1.00 91.56 99 GLY A CA 1
ATOM 734 C C . GLY A 1 99 ? 4.779 6.416 -9.832 1.00 91.56 99 GLY A C 1
ATOM 735 O O . GLY A 1 99 ? 5.738 6.410 -9.066 1.00 91.56 99 GLY A O 1
ATOM 736 N N . LEU A 1 100 ? 4.214 5.289 -10.280 1.00 93.25 100 LEU A N 1
ATOM 737 C CA . LEU A 1 100 ? 4.644 3.948 -9.892 1.00 93.25 100 LEU A CA 1
ATOM 738 C C . LEU A 1 100 ? 5.542 3.259 -10.930 1.00 93.25 100 LEU A C 1
ATOM 740 O O . LEU A 1 100 ? 5.923 2.107 -10.731 1.00 93.25 100 LEU A O 1
ATOM 744 N N . ASN A 1 101 ? 5.931 3.945 -12.013 1.00 92.19 101 ASN A N 1
ATOM 745 C CA . ASN A 1 101 ? 6.744 3.351 -13.083 1.00 92.19 101 ASN A CA 1
ATOM 746 C C . ASN A 1 101 ? 8.065 2.753 -12.570 1.00 92.19 101 ASN A C 1
ATOM 748 O O . ASN A 1 101 ? 8.429 1.653 -12.973 1.00 92.19 101 ASN A O 1
ATOM 752 N N . THR A 1 102 ? 8.737 3.405 -11.617 1.00 89.00 102 THR A N 1
ATOM 753 C CA . THR A 1 102 ? 9.960 2.856 -11.007 1.00 89.00 102 THR A CA 1
ATOM 754 C C . THR A 1 102 ? 9.708 1.496 -10.346 1.00 89.00 102 THR A C 1
ATOM 756 O O . THR A 1 102 ? 10.525 0.589 -10.469 1.00 89.00 102 THR A O 1
ATOM 759 N N . PHE A 1 103 ? 8.559 1.304 -9.690 1.00 92.62 103 PHE A N 1
ATOM 760 C CA . PHE A 1 103 ? 8.194 0.025 -9.069 1.00 92.62 103 PHE A CA 1
ATOM 761 C C . PHE A 1 103 ? 7.863 -1.054 -10.116 1.00 92.62 103 PHE A C 1
ATOM 763 O O . PHE A 1 103 ? 8.179 -2.227 -9.910 1.00 92.62 103 PHE A O 1
ATOM 770 N N . VAL A 1 104 ? 7.306 -0.664 -11.270 1.00 94.19 104 VAL A N 1
ATOM 771 C CA . VAL A 1 104 ? 7.104 -1.545 -12.439 1.00 94.19 104 VAL A CA 1
ATOM 772 C C . VAL A 1 104 ? 8.444 -2.020 -13.017 1.00 94.19 104 VAL A C 1
ATOM 774 O O . VAL A 1 104 ? 8.640 -3.217 -13.272 1.00 94.19 104 VAL A O 1
ATOM 777 N N . ASP A 1 105 ? 9.397 -1.105 -13.190 1.00 90.38 105 ASP A N 1
ATOM 778 C CA . ASP A 1 105 ? 10.733 -1.403 -13.722 1.00 90.38 105 ASP A CA 1
ATOM 779 C C . ASP A 1 105 ? 11.532 -2.305 -12.776 1.00 90.38 105 ASP A C 1
ATOM 781 O O . ASP A 1 105 ? 12.243 -3.214 -13.212 1.00 90.38 105 ASP A O 1
ATOM 785 N N . LEU A 1 106 ? 11.342 -2.119 -11.473 1.00 90.25 106 LEU A N 1
ATOM 786 C CA . LEU A 1 106 ? 12.000 -2.891 -10.427 1.00 90.25 106 LEU A CA 1
ATOM 787 C C . LEU A 1 106 ? 11.311 -4.224 -10.088 1.00 90.25 106 LEU A C 1
ATOM 789 O O . LEU A 1 106 ? 11.886 -5.023 -9.352 1.00 90.25 106 LEU A O 1
ATOM 793 N N . GLY A 1 107 ? 10.118 -4.499 -10.628 1.00 92.75 107 GLY A N 1
ATOM 794 C CA . GLY A 1 107 ? 9.391 -5.749 -10.357 1.00 92.75 107 GLY A CA 1
ATOM 795 C C . GLY A 1 107 ? 8.988 -5.891 -8.887 1.00 92.75 107 GLY A C 1
ATOM 796 O O . GLY A 1 107 ? 9.128 -6.958 -8.285 1.00 92.75 107 GLY A O 1
ATOM 797 N N . VAL A 1 108 ? 8.558 -4.780 -8.294 1.00 95.81 108 VAL A N 1
ATOM 798 C CA . VAL A 1 108 ? 8.114 -4.719 -6.900 1.00 95.81 108 VAL A CA 1
ATOM 799 C C . VAL A 1 108 ? 6.715 -5.305 -6.788 1.00 95.81 108 VAL A C 1
ATOM 801 O O . VAL A 1 108 ? 5.862 -5.072 -7.642 1.00 95.81 108 VAL A O 1
ATOM 804 N N . GLU A 1 109 ? 6.467 -6.044 -5.715 1.00 97.81 109 GLU A N 1
ATOM 805 C CA . GLU A 1 109 ? 5.116 -6.447 -5.343 1.00 97.81 109 GLU A CA 1
ATOM 806 C C . GLU A 1 109 ? 4.601 -5.499 -4.258 1.00 97.81 109 GLU A C 1
ATOM 808 O O . GLU A 1 109 ? 5.181 -5.376 -3.175 1.00 97.81 109 GLU A O 1
ATOM 813 N N . MET A 1 110 ? 3.528 -4.781 -4.580 1.00 98.19 110 MET A N 1
ATOM 814 C CA . MET A 1 110 ? 2.874 -3.856 -3.659 1.00 98.19 110 MET A CA 1
ATOM 815 C C . MET A 1 110 ? 1.792 -4.614 -2.903 1.00 98.19 110 MET A C 1
ATOM 817 O O . MET A 1 110 ? 0.895 -5.183 -3.522 1.00 98.19 110 MET A O 1
ATOM 821 N N . VAL A 1 111 ? 1.890 -4.633 -1.578 1.00 98.69 111 VAL A N 1
ATOM 822 C CA . VAL A 1 111 ? 1.021 -5.404 -0.686 1.00 98.69 111 VAL A CA 1
ATOM 823 C C . VAL A 1 111 ? 0.247 -4.436 0.198 1.00 98.69 111 VAL A C 1
ATOM 825 O O . VAL A 1 111 ? 0.847 -3.638 0.913 1.00 98.69 111 VAL A O 1
ATOM 828 N N . TYR A 1 112 ? -1.076 -4.512 0.173 1.00 98.62 112 TYR A N 1
ATOM 829 C CA . TYR A 1 112 ? -1.970 -3.663 0.950 1.00 98.62 112 TYR A CA 1
ATOM 830 C C . TYR A 1 112 ? -2.641 -4.505 2.020 1.00 98.62 112 TYR A C 1
ATOM 832 O O . TYR A 1 112 ? -3.526 -5.305 1.727 1.00 98.62 112 TYR A O 1
ATOM 840 N N . ARG A 1 113 ? -2.195 -4.327 3.261 1.00 98.69 113 ARG A N 1
ATOM 841 C CA . ARG A 1 113 ? -2.704 -5.037 4.428 1.00 98.69 113 ARG A CA 1
ATOM 842 C C . ARG A 1 113 ? -3.644 -4.135 5.210 1.00 98.69 113 ARG A C 1
ATOM 844 O O . ARG A 1 113 ? -3.286 -2.994 5.501 1.00 98.69 113 ARG A O 1
ATOM 851 N N . TYR A 1 114 ? -4.801 -4.667 5.583 1.00 98.69 114 TYR A N 1
ATOM 852 C CA . TYR A 1 114 ? -5.817 -3.951 6.345 1.00 98.69 114 TYR A CA 1
ATOM 853 C C . TYR A 1 114 ? -6.079 -4.633 7.684 1.00 98.69 114 TYR A C 1
ATOM 855 O O . TYR A 1 114 ? -6.247 -5.852 7.765 1.00 98.69 114 TYR A O 1
ATOM 863 N N . PHE A 1 115 ? -6.126 -3.819 8.732 1.00 98.75 115 PHE A N 1
ATOM 864 C CA . PHE A 1 115 ? -6.508 -4.189 10.087 1.00 98.75 115 PHE A CA 1
ATOM 865 C C . PHE A 1 115 ? -7.760 -3.411 10.495 1.00 98.75 115 PHE A C 1
ATOM 867 O O . PHE A 1 115 ? -7.967 -2.288 10.039 1.00 98.75 115 PHE A O 1
ATOM 874 N N . GLY A 1 116 ? -8.594 -3.986 11.356 1.00 98.38 116 GLY A N 1
ATOM 875 C CA . GLY A 1 116 ? -9.701 -3.267 11.976 1.00 98.38 116 GLY A CA 1
ATOM 876 C C . GLY A 1 116 ? -9.202 -2.261 13.014 1.00 98.38 116 GLY A C 1
ATOM 877 O O . GLY A 1 116 ? -8.042 -2.293 13.432 1.00 98.38 116 GLY A O 1
ATOM 878 N N . LYS A 1 117 ? -10.092 -1.390 13.495 1.00 98.00 117 LYS A N 1
ATOM 879 C CA . LYS A 1 117 ? -9.834 -0.433 14.591 1.00 98.00 117 LYS A CA 1
ATOM 880 C C . LYS A 1 117 ? -9.366 -1.094 15.896 1.00 98.00 117 LYS A C 1
ATOM 882 O O . LYS A 1 117 ? -8.791 -0.438 16.761 1.00 98.00 117 LYS A O 1
ATOM 887 N N . ASP A 1 118 ? -9.623 -2.388 16.040 1.00 97.00 118 ASP A N 1
ATOM 888 C CA . ASP A 1 118 ? -9.185 -3.263 17.128 1.00 97.00 118 ASP A CA 1
ATOM 889 C C . ASP A 1 118 ? -7.783 -3.867 16.913 1.00 97.00 118 ASP A C 1
ATOM 891 O O . ASP A 1 118 ? -7.276 -4.582 17.780 1.00 97.00 118 ASP A O 1
ATOM 895 N N . GLY A 1 119 ? -7.142 -3.576 15.778 1.00 97.56 119 GLY A N 1
ATOM 896 C CA . GLY A 1 119 ? -5.838 -4.106 15.388 1.00 97.56 119 GLY A CA 1
ATOM 897 C C . GLY A 1 119 ? -5.877 -5.546 14.871 1.00 97.56 119 GLY A C 1
ATOM 898 O O . GLY A 1 119 ? -4.820 -6.153 14.692 1.00 97.56 119 GLY A O 1
ATOM 899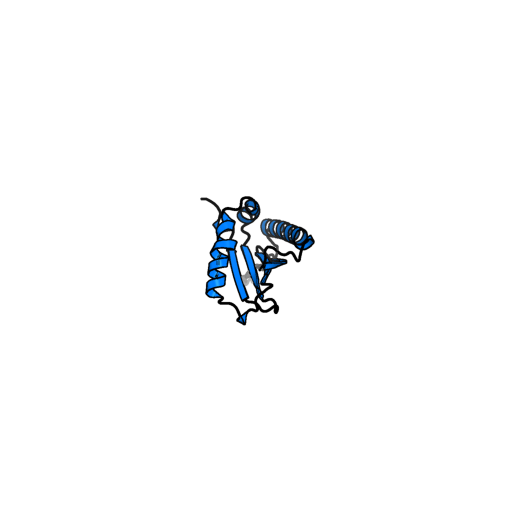 N N . VAL A 1 120 ? -7.063 -6.117 14.640 1.00 98.31 120 VAL A N 1
ATOM 900 C CA . VAL A 1 120 ? -7.213 -7.477 14.111 1.00 98.31 120 VAL A CA 1
ATOM 901 C C . VAL A 1 120 ? -7.074 -7.452 12.592 1.00 98.31 120 VAL A C 1
ATOM 903 O O . VAL A 1 120 ? -7.624 -6.582 11.925 1.00 98.31 120 VAL A O 1
ATOM 906 N N . PHE A 1 121 ? -6.317 -8.399 12.033 1.00 98.50 121 PHE A N 1
ATOM 907 C CA . PHE A 1 121 ? -6.161 -8.537 10.584 1.00 98.50 121 PHE A CA 1
ATOM 908 C C . PHE A 1 121 ? -7.517 -8.768 9.905 1.00 98.50 121 PHE A C 1
ATOM 910 O O . PHE A 1 121 ? -8.284 -9.622 10.348 1.00 98.50 121 PHE A O 1
ATOM 917 N N . VAL A 1 122 ? -7.773 -8.031 8.824 1.00 98.50 122 VAL A N 1
ATOM 918 C CA . VAL A 1 122 ? -8.997 -8.131 8.019 1.00 98.50 122 VAL A CA 1
ATOM 919 C C . VAL A 1 122 ? -8.704 -8.845 6.706 1.00 98.50 122 VAL A C 1
ATOM 921 O O . VAL A 1 122 ? -9.216 -9.934 6.472 1.00 98.50 122 VAL A O 1
ATOM 924 N N . THR A 1 123 ? -7.869 -8.243 5.856 1.00 98.56 123 THR A N 1
ATOM 925 C CA . THR A 1 123 ? -7.518 -8.784 4.536 1.00 98.56 123 THR A CA 1
ATOM 926 C C . THR A 1 123 ? -6.178 -8.228 4.039 1.00 98.56 123 THR A C 1
ATOM 928 O O . THR A 1 123 ? -5.621 -7.272 4.595 1.00 98.56 123 THR A O 1
ATOM 931 N N . GLU A 1 124 ? -5.646 -8.850 2.991 1.00 98.56 124 GLU A N 1
ATOM 932 C CA . GLU A 1 124 ? -4.469 -8.425 2.249 1.00 98.56 124 GLU A CA 1
ATOM 933 C C . GLU A 1 124 ? -4.685 -8.644 0.748 1.00 98.56 124 GLU A C 1
ATOM 935 O O . GLU A 1 124 ? -5.021 -9.7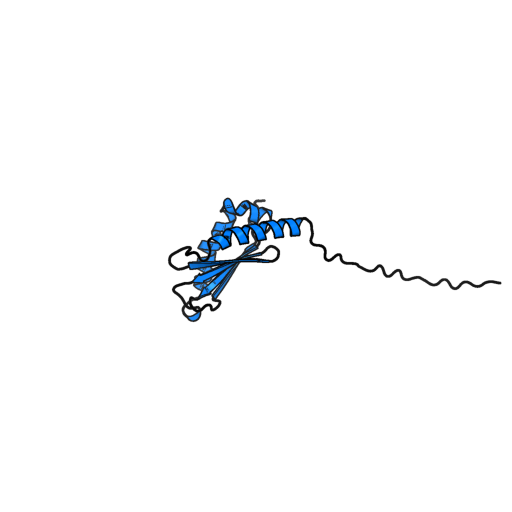44 0.317 1.00 98.56 124 GLU A O 1
ATOM 940 N N . LEU A 1 125 ? -4.437 -7.606 -0.051 1.00 98.62 125 LEU A N 1
ATOM 941 C CA . LEU A 1 125 ? -4.373 -7.710 -1.509 1.00 98.62 125 LEU A CA 1
ATOM 942 C C . LEU A 1 125 ? -2.972 -7.333 -1.977 1.00 98.62 125 LEU A C 1
ATOM 944 O O . LEU A 1 125 ? -2.339 -6.440 -1.410 1.00 98.62 125 LEU A O 1
ATOM 948 N N . SER A 1 126 ? -2.494 -7.967 -3.045 1.00 98.06 126 SER A N 1
ATOM 949 C CA . SER A 1 126 ? -1.209 -7.616 -3.641 1.00 98.06 126 SER A CA 1
ATOM 950 C C . SER A 1 126 ? -1.275 -7.430 -5.151 1.00 98.06 126 SER A C 1
ATOM 952 O O . SER A 1 126 ? -2.172 -7.918 -5.845 1.00 98.06 126 SER A O 1
ATOM 954 N N . LYS A 1 127 ? -0.299 -6.684 -5.665 1.00 98.12 127 LYS A N 1
ATOM 955 C CA . LYS A 1 127 ? -0.072 -6.492 -7.091 1.00 98.12 127 LYS A CA 1
ATOM 956 C C . LYS A 1 127 ? 1.404 -6.664 -7.405 1.00 98.12 127 LYS A C 1
ATOM 958 O O . LYS A 1 127 ? 2.227 -5.846 -7.001 1.00 98.12 127 LYS A O 1
ATOM 963 N N . ASP A 1 128 ? 1.716 -7.682 -8.202 1.00 97.62 128 ASP A N 1
ATOM 964 C CA . ASP A 1 128 ? 3.002 -7.764 -8.891 1.00 97.62 128 ASP A CA 1
ATOM 965 C C . ASP A 1 128 ? 3.054 -6.682 -9.980 1.00 97.62 128 ASP A C 1
ATOM 967 O O . ASP A 1 128 ? 2.378 -6.774 -11.015 1.00 97.62 128 ASP A O 1
ATOM 971 N N . MET A 1 129 ? 3.852 -5.640 -9.748 1.00 96.62 129 MET A N 1
ATOM 972 C CA . MET A 1 129 ? 3.967 -4.507 -10.663 1.00 96.62 129 MET A CA 1
ATOM 973 C C . MET A 1 129 ? 4.689 -4.876 -11.961 1.00 96.62 129 MET A C 1
ATOM 975 O O . MET A 1 129 ? 4.496 -4.191 -12.966 1.00 96.62 129 MET A O 1
ATOM 979 N N . ALA A 1 130 ? 5.436 -5.987 -12.015 1.00 95.38 130 ALA A N 1
ATOM 980 C CA . ALA A 1 130 ? 6.004 -6.477 -13.271 1.00 95.38 130 ALA A CA 1
ATOM 981 C C . ALA A 1 130 ? 4.908 -6.832 -14.293 1.00 95.38 130 ALA A C 1
ATOM 983 O O . ALA A 1 130 ? 5.125 -6.696 -15.498 1.00 95.38 130 ALA A O 1
ATOM 984 N N . THR A 1 131 ? 3.704 -7.196 -13.828 1.00 96.50 131 THR A N 1
ATOM 985 C CA . THR A 1 131 ? 2.538 -7.462 -14.693 1.00 96.50 131 THR A CA 1
ATOM 986 C C . THR A 1 131 ? 1.981 -6.211 -15.380 1.00 96.50 131 THR A C 1
ATOM 988 O O . THR A 1 131 ? 1.199 -6.329 -16.319 1.00 96.50 131 THR A O 1
ATOM 991 N N . CYS A 1 132 ? 2.380 -5.012 -14.943 1.00 95.75 132 CYS A N 1
ATOM 992 C CA . CYS A 1 132 ? 1.981 -3.747 -15.561 1.00 95.75 132 CYS A CA 1
ATOM 993 C C . CYS A 1 132 ? 2.858 -3.353 -16.762 1.00 95.75 132 CYS A C 1
ATOM 995 O O . CYS A 1 132 ? 2.550 -2.373 -17.445 1.00 95.75 132 CYS A O 1
ATOM 997 N N . ARG A 1 133 ? 3.955 -4.079 -17.029 1.00 91.56 133 ARG A N 1
ATOM 998 C CA . ARG A 1 133 ? 4.828 -3.802 -18.177 1.00 91.56 133 ARG A CA 1
ATOM 999 C C . ARG A 1 133 ? 4.043 -3.988 -19.470 1.00 91.56 133 ARG A C 1
ATOM 1001 O O . ARG A 1 133 ? 3.509 -5.064 -19.736 1.00 91.56 133 ARG A O 1
ATOM 1008 N N . LYS A 1 134 ? 3.971 -2.928 -20.276 1.00 76.50 134 LYS A N 1
ATOM 1009 C CA . LYS A 1 134 ? 3.405 -3.017 -21.623 1.00 76.50 134 LYS A CA 1
ATOM 1010 C C . LYS A 1 134 ? 4.342 -3.873 -22.492 1.00 76.50 134 LYS A C 1
ATOM 1012 O O . LYS A 1 134 ? 5.557 -3.719 -22.348 1.00 76.50 134 LYS A O 1
ATOM 1017 N N . PRO A 1 135 ? 3.798 -4.776 -23.323 1.00 63.84 135 PRO A N 1
ATOM 1018 C CA . PRO A 1 135 ? 4.591 -5.568 -24.259 1.00 63.84 135 PRO A CA 1
ATOM 1019 C C . PRO A 1 135 ? 5.303 -4.700 -25.302 1.00 63.84 135 PRO A C 1
ATOM 1021 O O . PRO A 1 135 ? 4.823 -3.572 -25.573 1.00 63.84 135 PRO A O 1
#

Secondary structure (DSSP, 8-state):
-------------------PPPHHHHHHHHHHHHHHHHHHTT-SEE-SSSEEEEEEEEETTEEEEEEEETT--GGGS-HHHHHHHHIIIIITTGGG-GGGHHHHHHTPEEEEEEEETTS-EEEEEEEEGGGG---

pLDDT: mean 88.6, std 16.83, range [35.75, 98.81]

Organism: NCBI:txid299255

Radius of gyration: 23.67 Å; chains: 1; bounding box: 77×66×41 Å

Sequence (135 aa):
MKGYVAGVVLAVAPLVASAGQTPFERELSVALSQSVVEMNAGLPMELDEETRLDSVTTVRNLMVYNNTLVNYSADELDVDRLEEALAETVIGPLCSNAGLNTFVDLGVEMVYRYFGKDGVFVTELSKDMATCRKP